Protein AF-A0A923XUA3-F1 (afdb_monomer_lite)

Structure (mmCIF, N/CA/C/O backbone):
data_AF-A0A923XUA3-F1
#
_entry.id   AF-A0A923XUA3-F1
#
loop_
_atom_site.group_PDB
_atom_site.id
_atom_site.type_symbol
_atom_site.label_atom_id
_atom_site.label_alt_id
_atom_site.label_comp_id
_atom_site.label_asym_id
_atom_site.label_entity_id
_atom_site.label_seq_id
_atom_site.pdbx_PDB_ins_code
_atom_site.Cartn_x
_atom_site.Cartn_y
_atom_site.Cartn_z
_atom_site.occupancy
_atom_site.B_iso_or_equiv
_atom_site.auth_seq_id
_atom_site.auth_comp_id
_atom_site.auth_asym_id
_atom_site.auth_atom_id
_atom_site.pdbx_PDB_model_num
ATOM 1 N N . MET A 1 1 ? 41.270 -4.906 -60.502 1.00 44.00 1 MET A N 1
ATOM 2 C CA . MET A 1 1 ? 40.578 -5.374 -59.280 1.00 44.00 1 MET A CA 1
ATOM 3 C C . MET A 1 1 ? 40.731 -4.338 -58.174 1.00 44.00 1 MET A C 1
ATOM 5 O O . MET A 1 1 ? 41.752 -4.320 -57.508 1.00 44.00 1 MET A O 1
ATOM 9 N N . ARG A 1 2 ? 39.761 -3.434 -58.003 1.00 48.47 2 ARG A N 1
ATOM 10 C CA . ARG A 1 2 ? 39.687 -2.532 -56.841 1.00 48.47 2 ARG A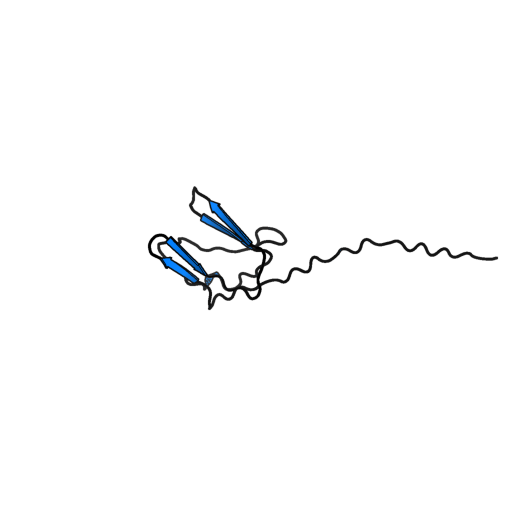 CA 1
ATOM 11 C C . ARG A 1 2 ? 38.343 -2.794 -56.178 1.00 48.47 2 ARG A C 1
ATOM 13 O O . ARG A 1 2 ? 37.319 -2.357 -56.687 1.00 48.47 2 ARG A O 1
ATOM 20 N N . TRP A 1 3 ? 38.353 -3.607 -55.128 1.00 49.06 3 TRP A N 1
ATOM 21 C CA . TRP A 1 3 ? 37.157 -3.943 -54.364 1.00 49.06 3 TRP A CA 1
ATOM 22 C C . TRP A 1 3 ? 36.868 -2.786 -53.406 1.00 49.06 3 TRP A C 1
ATOM 24 O O . TRP A 1 3 ? 37.592 -2.580 -52.436 1.00 49.06 3 TRP A O 1
ATOM 34 N N . LEU A 1 4 ? 35.842 -1.995 -53.718 1.00 53.66 4 LEU A N 1
ATOM 35 C CA . LEU A 1 4 ? 35.232 -1.054 -52.782 1.00 53.66 4 LEU A CA 1
ATOM 36 C C . LEU A 1 4 ? 34.347 -1.863 -51.829 1.00 53.66 4 LEU A C 1
ATOM 38 O O . LEU A 1 4 ? 33.258 -2.291 -52.202 1.00 53.66 4 LEU A O 1
ATOM 42 N N . VAL A 1 5 ? 34.828 -2.099 -50.610 1.00 58.50 5 VAL A N 1
ATOM 43 C CA . VAL A 1 5 ? 34.011 -2.654 -49.526 1.00 58.50 5 VAL A CA 1
ATOM 44 C C . VAL A 1 5 ? 33.255 -1.489 -48.891 1.00 58.50 5 VAL A C 1
ATOM 46 O O . VAL A 1 5 ? 33.815 -0.720 -48.115 1.00 58.50 5 VAL A O 1
ATOM 49 N N . ILE A 1 6 ? 31.985 -1.326 -49.261 1.00 62.94 6 ILE A N 1
ATOM 50 C CA . ILE A 1 6 ? 31.055 -0.431 -48.568 1.00 62.94 6 ILE A CA 1
ATOM 51 C C . ILE A 1 6 ? 30.537 -1.193 -47.347 1.00 62.94 6 ILE A C 1
ATOM 53 O O . ILE A 1 6 ? 29.728 -2.111 -47.474 1.00 62.94 6 ILE A O 1
ATOM 57 N N . VAL A 1 7 ? 31.024 -0.826 -46.162 1.00 63.56 7 VAL A N 1
ATOM 58 C CA . VAL A 1 7 ? 30.461 -1.281 -44.887 1.00 63.56 7 VAL A CA 1
ATOM 59 C C . VAL A 1 7 ? 29.160 -0.515 -44.661 1.00 63.56 7 VAL A C 1
ATOM 61 O O . VAL A 1 7 ? 29.160 0.636 -44.232 1.00 63.56 7 VAL A O 1
ATOM 64 N N . TRP A 1 8 ? 28.038 -1.154 -44.987 1.00 61.59 8 TRP A N 1
ATOM 65 C CA . TRP A 1 8 ? 26.720 -0.718 -44.539 1.00 61.59 8 TRP A CA 1
ATOM 66 C C . TRP A 1 8 ? 26.596 -1.017 -43.042 1.00 61.59 8 TRP A C 1
ATOM 68 O O . TRP A 1 8 ? 26.326 -2.146 -42.636 1.00 61.59 8 TRP A O 1
ATOM 78 N N . LEU A 1 9 ? 26.826 0.003 -42.217 1.00 64.25 9 LEU A N 1
ATOM 79 C CA . LEU A 1 9 ? 26.465 -0.003 -40.802 1.00 64.25 9 LEU A CA 1
ATOM 80 C C . LEU A 1 9 ? 24.935 -0.030 -40.698 1.00 64.25 9 LEU A C 1
ATOM 82 O O . LEU A 1 9 ? 24.272 1.002 -40.776 1.00 64.25 9 LEU A O 1
ATOM 86 N N . PHE A 1 10 ? 24.369 -1.226 -40.548 1.00 65.75 10 PHE A N 1
ATOM 87 C CA . PHE A 1 10 ? 22.985 -1.386 -40.118 1.00 65.75 10 PHE A CA 1
ATOM 88 C C . PHE A 1 10 ? 22.855 -0.799 -38.709 1.00 65.75 10 PHE A C 1
ATOM 90 O O . PHE A 1 10 ? 23.379 -1.356 -37.744 1.00 65.75 10 PHE A O 1
ATOM 97 N N . ALA A 1 11 ? 22.173 0.341 -38.592 1.00 68.06 11 ALA A N 1
ATOM 98 C CA . ALA A 1 11 ? 21.774 0.901 -37.310 1.00 68.06 11 ALA A CA 1
ATOM 99 C C . ALA A 1 11 ? 20.736 -0.038 -36.680 1.00 68.06 11 ALA A C 1
ATOM 101 O O . ALA A 1 11 ? 19.549 0.010 -37.005 1.00 68.06 11 ALA A O 1
ATOM 102 N N . LEU A 1 12 ? 21.195 -0.949 -35.823 1.00 72.00 12 LEU A N 1
ATOM 103 C CA . LEU A 1 12 ? 20.305 -1.774 -35.019 1.00 72.00 12 LEU A CA 1
ATOM 104 C C . LEU A 1 12 ? 19.570 -0.862 -34.026 1.00 72.00 12 LEU A C 1
ATOM 106 O O . LEU A 1 12 ? 20.213 -0.022 -33.391 1.00 72.00 12 LEU A O 1
ATOM 110 N N . PRO A 1 13 ? 18.243 -1.001 -33.863 1.00 68.12 13 PRO A N 1
ATOM 111 C CA . PRO A 1 13 ? 17.537 -0.282 -32.819 1.00 68.12 13 PRO A CA 1
ATOM 112 C C . PRO A 1 13 ? 18.079 -0.751 -31.466 1.00 68.12 13 PRO A C 1
ATOM 114 O O . PRO A 1 13 ? 17.878 -1.897 -31.066 1.00 68.12 13 PRO A O 1
ATOM 117 N N . VAL A 1 14 ? 18.770 0.140 -30.758 1.00 71.94 14 VAL A N 1
ATOM 118 C CA . VAL A 1 14 ? 19.083 -0.054 -29.343 1.00 71.94 14 VAL A CA 1
ATOM 119 C C . VAL A 1 14 ? 17.753 -0.038 -28.599 1.00 71.94 14 VAL A C 1
ATOM 121 O O . VAL A 1 14 ? 17.079 0.988 -28.515 1.00 71.94 14 VAL A O 1
ATOM 124 N N . ARG A 1 15 ? 17.340 -1.200 -28.092 1.00 63.41 15 ARG A N 1
ATOM 125 C CA . ARG A 1 15 ? 16.311 -1.279 -27.057 1.00 63.41 15 ARG A CA 1
ATOM 126 C C . ARG A 1 15 ? 16.950 -0.675 -25.810 1.00 63.41 15 ARG A C 1
ATOM 128 O O . ARG A 1 15 ? 17.856 -1.278 -25.249 1.00 63.41 15 ARG A O 1
ATOM 135 N N . ALA A 1 16 ? 16.540 0.529 -25.423 1.00 60.31 16 ALA A N 1
ATOM 136 C CA . ALA A 1 16 ? 16.834 1.003 -24.081 1.00 60.31 16 ALA A CA 1
ATOM 137 C C . ALA A 1 16 ? 16.121 0.043 -23.125 1.00 60.31 16 ALA A C 1
ATOM 139 O O . ALA A 1 16 ? 14.892 -0.052 -23.162 1.00 60.31 16 ALA A O 1
ATOM 140 N N . GLU A 1 17 ? 16.877 -0.724 -22.343 1.00 60.12 17 GLU A N 1
ATOM 141 C CA . GLU A 1 17 ? 16.290 -1.407 -21.198 1.00 60.12 17 GLU A CA 1
ATOM 142 C C . GLU A 1 17 ? 15.739 -0.317 -20.284 1.00 60.12 17 GLU A C 1
ATOM 144 O O . GLU A 1 17 ? 16.452 0.622 -19.916 1.00 60.12 17 GLU A O 1
ATOM 149 N N . GLU A 1 18 ? 14.442 -0.385 -19.991 1.00 62.78 18 GLU A N 1
ATOM 150 C CA . GLU A 1 18 ? 13.853 0.477 -18.981 1.00 62.78 18 GLU A CA 1
ATOM 151 C C . GLU A 1 18 ? 14.465 0.018 -17.656 1.00 62.78 18 GLU A C 1
ATOM 153 O O . GLU A 1 18 ? 14.040 -0.976 -17.073 1.00 62.78 18 GLU A O 1
ATOM 158 N N . LEU A 1 19 ? 15.546 0.687 -17.241 1.00 57.88 19 LEU A N 1
ATOM 159 C CA . LEU A 1 19 ? 16.121 0.533 -15.914 1.00 57.88 19 LEU A CA 1
ATOM 160 C C . LEU A 1 19 ? 15.023 0.892 -14.930 1.00 57.88 19 LEU A C 1
ATOM 162 O O . LEU A 1 19 ? 14.747 2.066 -14.680 1.00 57.88 19 LEU A O 1
ATOM 166 N N . SER A 1 20 ? 14.373 -0.128 -14.405 1.00 64.19 20 SER A N 1
ATOM 167 C CA . SER A 1 20 ? 13.468 0.044 -13.303 1.00 64.19 20 SER A CA 1
ATOM 168 C C . SER A 1 20 ? 14.179 -0.417 -12.049 1.00 64.19 20 SER A C 1
ATOM 170 O O . SER A 1 20 ? 14.638 -1.553 -11.921 1.00 64.19 20 SER A O 1
ATOM 172 N N . ALA A 1 21 ? 14.373 0.537 -11.151 1.00 73.06 21 ALA A N 1
ATOM 173 C CA . ALA A 1 21 ? 14.969 0.262 -9.869 1.00 73.06 21 ALA A CA 1
ATOM 174 C C . ALA A 1 21 ? 13.861 -0.313 -8.977 1.00 73.06 21 ALA A C 1
ATOM 176 O O . ALA A 1 21 ? 12.990 0.426 -8.520 1.00 73.06 21 ALA A O 1
ATOM 177 N N . LEU A 1 22 ? 13.891 -1.633 -8.789 1.00 91.50 22 LEU A N 1
ATOM 178 C CA . LEU A 1 22 ? 12.979 -2.365 -7.916 1.00 91.50 22 LEU A CA 1
ATOM 179 C C . LEU A 1 22 ? 13.110 -1.840 -6.480 1.00 91.50 22 LEU A C 1
ATOM 181 O O . LEU A 1 22 ? 14.150 -2.005 -5.836 1.00 91.50 22 LEU A O 1
ATOM 185 N N . ALA A 1 23 ? 12.061 -1.193 -5.982 1.00 95.00 23 ALA A N 1
ATOM 186 C CA . ALA A 1 23 ? 11.993 -0.777 -4.587 1.00 95.00 23 ALA A CA 1
ATOM 187 C C . ALA A 1 23 ? 11.567 -1.953 -3.705 1.00 95.00 23 ALA A C 1
ATOM 189 O O . ALA A 1 23 ? 10.824 -2.816 -4.150 1.00 95.00 23 ALA A O 1
ATOM 190 N N . HIS A 1 24 ? 12.000 -1.975 -2.448 1.00 95.94 24 HIS A N 1
ATOM 191 C CA . HIS A 1 24 ? 11.636 -3.029 -1.499 1.00 95.94 24 HIS A CA 1
ATOM 192 C C . HIS A 1 24 ? 10.850 -2.427 -0.337 1.00 95.94 24 HIS A C 1
ATOM 194 O O . HIS A 1 24 ? 11.218 -1.360 0.167 1.00 95.94 24 HIS A O 1
ATOM 200 N N . LEU A 1 25 ? 9.780 -3.105 0.080 1.00 97.00 25 LEU A N 1
ATOM 201 C CA . LEU A 1 25 ? 9.039 -2.770 1.293 1.00 97.00 25 LEU A CA 1
ATOM 202 C C . LEU A 1 25 ? 9.880 -3.078 2.541 1.00 97.00 25 LEU A C 1
ATOM 204 O O . LEU A 1 25 ? 10.370 -4.193 2.709 1.00 97.00 25 LEU A O 1
ATOM 208 N N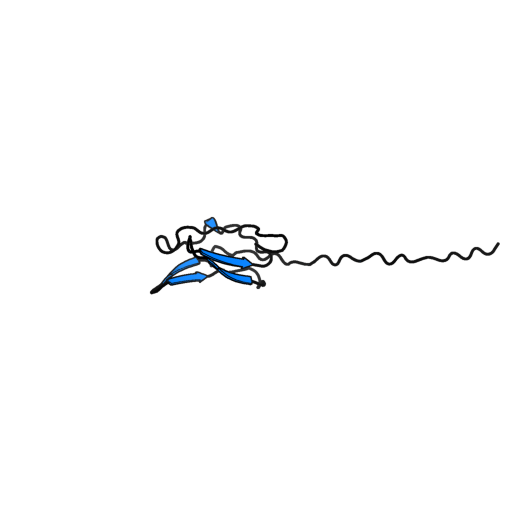 . ASP A 1 26 ? 9.959 -2.127 3.471 1.00 96.62 26 ASP A N 1
ATOM 209 C CA . ASP A 1 26 ? 10.357 -2.398 4.853 1.00 96.62 26 ASP A CA 1
ATOM 210 C C . ASP A 1 26 ? 9.106 -2.601 5.719 1.00 96.62 26 ASP A C 1
ATOM 212 O O . ASP A 1 26 ? 8.497 -1.656 6.231 1.00 96.62 26 ASP A O 1
ATOM 216 N N . ALA A 1 27 ? 8.710 -3.863 5.888 1.00 95.62 27 ALA A N 1
ATOM 217 C CA . ALA A 1 27 ? 7.550 -4.233 6.695 1.00 95.62 27 ALA A CA 1
ATOM 218 C C . ALA A 1 27 ? 7.737 -3.953 8.200 1.00 95.62 27 ALA A C 1
ATOM 220 O O . ALA A 1 27 ? 6.745 -3.849 8.916 1.00 95.62 27 ALA A O 1
ATOM 221 N N . GLY A 1 28 ? 8.977 -3.815 8.688 1.00 95.38 28 GLY A N 1
ATOM 222 C CA . GLY A 1 28 ? 9.264 -3.562 10.103 1.00 95.38 28 GLY A CA 1
ATOM 223 C C . GLY A 1 28 ? 8.929 -2.137 10.543 1.00 95.38 28 GLY A C 1
ATOM 224 O O . GLY A 1 28 ? 8.650 -1.903 11.719 1.00 95.38 28 GLY A O 1
ATOM 225 N N . THR A 1 29 ? 8.929 -1.193 9.601 1.00 96.25 29 THR A N 1
ATOM 226 C CA . THR A 1 29 ? 8.594 0.219 9.844 1.00 96.25 29 THR A CA 1
ATOM 227 C C . THR A 1 29 ? 7.289 0.656 9.175 1.00 96.25 29 THR A C 1
ATOM 229 O O . THR A 1 29 ? 6.821 1.769 9.411 1.00 96.25 29 THR A O 1
ATOM 232 N N . SER A 1 30 ? 6.664 -0.224 8.392 1.00 97.00 30 SER A N 1
ATOM 233 C CA . SER A 1 30 ? 5.357 -0.002 7.768 1.00 97.00 30 SER A CA 1
ATOM 234 C C . SER A 1 30 ? 4.217 -0.473 8.676 1.00 97.00 30 SER A C 1
ATOM 236 O O . SER A 1 30 ? 4.380 -1.405 9.463 1.00 97.00 30 SER A O 1
ATOM 238 N N . HIS A 1 31 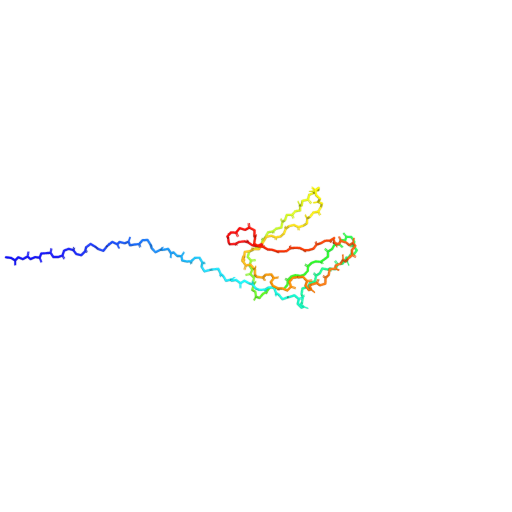? 3.047 0.159 8.586 1.00 95.25 31 HIS A N 1
ATOM 239 C CA . HIS A 1 31 ? 1.882 -0.235 9.382 1.00 95.25 31 HIS A CA 1
ATOM 240 C C . HIS A 1 31 ? 0.561 0.296 8.820 1.00 95.25 31 HIS A C 1
ATOM 242 O O . HIS A 1 31 ? 0.515 1.283 8.088 1.00 95.25 31 HIS A O 1
ATOM 248 N N . VAL A 1 32 ? -0.533 -0.344 9.236 1.00 95.69 32 VAL A N 1
ATOM 249 C CA . VAL A 1 32 ? -1.900 0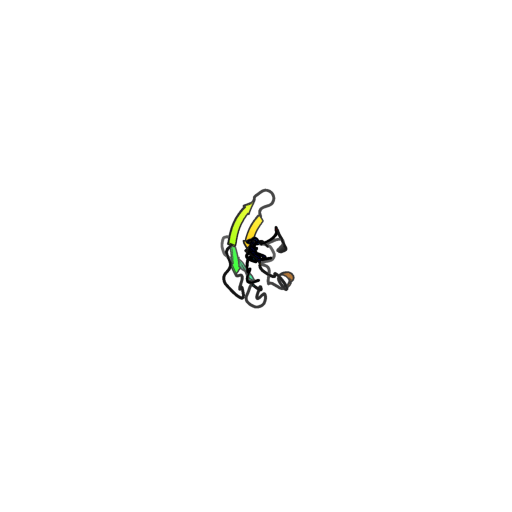.166 9.101 1.00 95.69 32 VAL A CA 1
ATOM 250 C C . VAL A 1 32 ? -2.502 0.305 10.491 1.00 95.69 32 VAL A C 1
ATOM 252 O O . VAL A 1 32 ? -2.648 -0.688 11.206 1.00 95.69 32 VAL A O 1
ATOM 255 N N . GLN A 1 33 ? -2.908 1.517 10.857 1.00 94.62 33 GLN A N 1
ATOM 256 C CA . GLN A 1 33 ? -3.504 1.818 12.157 1.00 94.62 33 GLN A CA 1
ATOM 257 C C . GLN A 1 33 ? -4.883 2.468 12.016 1.00 94.62 33 GLN A C 1
ATOM 259 O O . GLN A 1 33 ? -5.149 3.228 11.087 1.00 94.62 33 GLN A O 1
ATOM 264 N N . ALA A 1 34 ? -5.788 2.150 12.941 1.00 94.00 34 ALA A N 1
ATOM 265 C CA . ALA A 1 34 ? -7.072 2.831 13.032 1.00 94.00 34 ALA A CA 1
ATOM 266 C C . ALA A 1 34 ? -6.870 4.182 13.721 1.00 94.00 34 ALA A C 1
ATOM 268 O O . ALA A 1 34 ? -6.218 4.261 14.762 1.00 94.00 34 ALA A O 1
ATOM 269 N N . VAL A 1 35 ? -7.468 5.227 13.163 1.00 93.56 35 VAL A N 1
ATOM 270 C CA . VAL A 1 35 ? -7.458 6.576 13.735 1.00 93.56 35 VAL A CA 1
ATOM 271 C C . VAL A 1 35 ? -8.888 7.087 13.867 1.00 93.56 35 VAL A C 1
ATOM 273 O O . VAL A 1 35 ? -9.826 6.526 13.294 1.00 93.56 35 VAL A O 1
ATOM 276 N N . SER A 1 36 ? -9.081 8.161 14.633 1.00 92.25 36 SER A N 1
ATOM 277 C CA . SER A 1 36 ? -10.397 8.794 14.727 1.00 92.25 36 SER A CA 1
ATOM 278 C C . SER A 1 36 ? -10.851 9.250 13.337 1.00 92.25 36 SER A C 1
ATOM 280 O O . SER A 1 36 ? -10.210 10.098 12.720 1.00 92.25 36 SER A O 1
ATOM 282 N N . GLY A 1 37 ? -11.936 8.661 12.834 1.00 88.12 37 GLY A N 1
ATOM 283 C CA . GLY A 1 37 ? -12.496 8.990 11.524 1.00 88.12 37 GLY A CA 1
ATOM 284 C C . GLY A 1 37 ? -11.835 8.304 10.324 1.00 88.12 37 GLY A C 1
ATOM 285 O O . GLY A 1 37 ? -12.175 8.657 9.197 1.00 88.12 37 GLY A O 1
ATOM 286 N N . GLY A 1 38 ? -10.938 7.326 10.512 1.00 90.19 38 GLY A N 1
ATOM 287 C CA . GLY A 1 38 ? -10.358 6.628 9.365 1.00 90.19 38 GLY A CA 1
ATOM 288 C C . GLY A 1 38 ? -9.259 5.617 9.672 1.00 90.19 38 GLY A C 1
ATOM 289 O O . GLY A 1 38 ? -9.194 5.011 10.742 1.00 90.19 38 GLY A O 1
ATOM 290 N N . VAL A 1 39 ? -8.399 5.431 8.676 1.00 93.12 39 VAL A N 1
ATOM 291 C CA . VAL A 1 39 ? -7.249 4.529 8.701 1.00 93.12 39 VAL A CA 1
ATOM 292 C C . VAL A 1 39 ? -6.027 5.323 8.266 1.00 93.12 39 VAL A C 1
ATOM 294 O O . VAL A 1 39 ? -6.092 6.057 7.282 1.00 93.12 39 VAL A O 1
ATOM 297 N N . ASP A 1 40 ? -4.933 5.157 8.994 1.00 94.12 40 ASP A N 1
ATOM 298 C CA . ASP A 1 40 ? -3.620 5.669 8.627 1.00 94.12 40 ASP A CA 1
ATOM 299 C C . ASP A 1 40 ? -2.747 4.508 8.127 1.00 94.12 40 ASP A C 1
ATOM 301 O O . ASP A 1 40 ? -2.736 3.422 8.715 1.00 94.12 40 ASP A O 1
ATOM 305 N N . LEU A 1 41 ? -2.083 4.725 6.992 1.00 95.00 41 LEU A N 1
ATOM 306 C CA . LEU A 1 41 ? -1.275 3.741 6.276 1.00 95.00 41 LEU A CA 1
ATOM 307 C C . LEU A 1 41 ? 0.106 4.343 6.030 1.00 95.00 41 LEU A C 1
ATOM 309 O O . LEU A 1 41 ? 0.250 5.278 5.241 1.00 95.00 41 LEU A O 1
ATOM 313 N N . LEU A 1 42 ? 1.117 3.743 6.648 1.00 96.12 42 LEU A N 1
ATOM 314 C CA . LEU A 1 42 ? 2.517 4.067 6.424 1.00 96.12 42 LEU A CA 1
ATOM 315 C C . LEU A 1 42 ? 3.189 2.917 5.674 1.00 96.12 42 LEU A C 1
ATOM 317 O O . LEU A 1 42 ? 3.185 1.781 6.148 1.00 96.12 42 LEU A O 1
ATOM 321 N N . LEU A 1 43 ? 3.793 3.228 4.527 1.00 96.69 43 LEU A N 1
ATOM 322 C CA . LEU A 1 43 ? 4.609 2.304 3.742 1.00 96.69 43 LEU A CA 1
ATOM 323 C C . LEU A 1 43 ? 6.017 2.879 3.594 1.00 96.69 43 LEU A C 1
ATOM 325 O O . LEU A 1 43 ? 6.204 3.916 2.954 1.00 96.69 43 LEU A O 1
ATOM 329 N N . THR A 1 44 ? 7.001 2.195 4.166 1.00 97.38 44 THR A N 1
ATOM 330 C CA . THR A 1 44 ? 8.417 2.534 4.023 1.00 97.38 44 THR A CA 1
ATOM 331 C C . THR A 1 44 ? 9.003 1.746 2.861 1.00 97.38 44 THR A C 1
ATOM 333 O O . THR A 1 44 ? 8.986 0.516 2.866 1.00 97.38 44 THR A O 1
ATOM 336 N N . LEU A 1 45 ? 9.537 2.454 1.867 1.00 97.06 45 LEU A N 1
ATOM 337 C CA . LEU A 1 45 ? 10.169 1.861 0.690 1.00 97.06 45 LEU A CA 1
ATOM 338 C C . LEU A 1 45 ? 11.658 2.215 0.655 1.00 97.06 45 LEU A C 1
ATOM 340 O O . LEU A 1 45 ? 12.044 3.319 1.042 1.00 97.06 45 LEU A O 1
ATOM 344 N N . SER A 1 46 ? 12.487 1.311 0.128 1.00 96.69 46 SER A N 1
ATOM 345 C CA . SER A 1 46 ? 13.941 1.512 -0.002 1.00 96.69 46 SER A CA 1
ATOM 346 C C . SER A 1 46 ? 14.330 2.724 -0.861 1.00 96.69 46 SER A C 1
ATOM 348 O O . SER A 1 46 ? 15.450 3.223 -0.769 1.00 96.69 46 SER A O 1
ATOM 350 N N . GLN A 1 47 ? 13.418 3.182 -1.717 1.00 95.06 47 GLN A N 1
ATOM 351 C CA . GLN A 1 47 ? 13.586 4.323 -2.608 1.00 95.06 47 GLN A CA 1
ATOM 352 C C . GLN A 1 47 ? 12.214 4.871 -3.032 1.00 95.06 47 GLN A C 1
ATOM 354 O O . GLN A 1 47 ? 11.233 4.121 -3.056 1.00 95.06 47 GLN A O 1
ATOM 359 N N . PRO A 1 48 ? 12.120 6.160 -3.400 1.00 93.69 48 PRO A N 1
ATOM 360 C CA . PRO A 1 48 ? 10.886 6.715 -3.935 1.00 93.69 48 PRO A CA 1
ATOM 361 C C . PRO A 1 48 ? 10.562 6.106 -5.304 1.00 93.69 48 PRO A C 1
ATOM 363 O O . PRO A 1 48 ? 11.429 5.992 -6.170 1.00 93.69 48 PRO A O 1
ATOM 366 N N . VAL A 1 49 ? 9.288 5.781 -5.518 1.00 93.56 49 VAL A N 1
ATOM 367 C CA . VAL A 1 49 ? 8.761 5.307 -6.804 1.00 93.56 49 VAL A CA 1
ATOM 368 C C . VAL A 1 49 ? 7.484 6.064 -7.163 1.00 93.56 49 VAL A C 1
ATOM 370 O O . VAL A 1 49 ? 6.753 6.490 -6.266 1.00 93.56 49 VAL A O 1
ATOM 373 N N . PRO A 1 50 ? 7.169 6.246 -8.456 1.00 94.44 50 PRO A N 1
ATOM 374 C CA . PRO A 1 50 ? 5.855 6.721 -8.868 1.00 94.44 50 PRO A CA 1
ATOM 375 C C . PRO A 1 50 ? 4.739 5.821 -8.332 1.00 94.44 50 PRO A C 1
ATOM 377 O O . PRO A 1 50 ? 4.830 4.595 -8.406 1.00 94.44 50 PRO A O 1
ATOM 380 N N . TRP A 1 51 ? 3.662 6.429 -7.845 1.00 95.19 51 TRP A N 1
ATOM 381 C CA . TRP A 1 51 ? 2.500 5.712 -7.332 1.00 95.19 51 TRP A CA 1
ATOM 382 C C . TRP A 1 51 ? 1.210 6.462 -7.652 1.00 95.19 51 TRP A C 1
ATOM 384 O O . TRP A 1 51 ? 1.218 7.642 -8.012 1.00 95.19 51 TRP A O 1
ATOM 394 N N . ARG A 1 52 ? 0.083 5.762 -7.546 1.00 95.69 52 ARG A N 1
ATOM 395 C CA . ARG A 1 52 ? -1.255 6.347 -7.676 1.00 95.69 52 ARG A CA 1
ATOM 396 C C . ARG A 1 52 ? -2.240 5.637 -6.766 1.00 95.69 52 ARG A C 1
ATOM 398 O O . ARG A 1 52 ? -2.062 4.466 -6.449 1.00 95.69 52 ARG A O 1
ATOM 405 N N . VAL A 1 53 ? -3.308 6.338 -6.406 1.00 96.62 53 VAL A N 1
ATOM 406 C CA . VAL A 1 53 ? -4.336 5.842 -5.490 1.00 96.62 53 VAL A CA 1
ATOM 407 C C . VAL A 1 53 ? -5.722 5.948 -6.106 1.00 96.62 53 VAL A C 1
ATOM 409 O O . VAL A 1 53 ? -6.030 6.899 -6.827 1.00 96.62 53 VAL A O 1
ATOM 412 N N . ARG A 1 54 ? -6.557 4.945 -5.840 1.00 95.69 54 ARG A N 1
ATOM 413 C CA . ARG A 1 54 ? -7.961 4.887 -6.245 1.00 95.69 54 ARG A CA 1
ATOM 414 C C . ARG A 1 54 ? -8.792 4.318 -5.106 1.00 95.69 54 ARG A C 1
ATOM 416 O O . ARG A 1 54 ? -8.363 3.395 -4.418 1.00 95.69 54 ARG A O 1
ATOM 423 N N . VAL A 1 55 ? -9.997 4.847 -4.948 1.00 95.94 55 VAL A N 1
ATOM 424 C CA . VAL A 1 55 ? -10.996 4.301 -4.032 1.00 95.94 55 VAL A CA 1
ATOM 425 C C . VAL A 1 55 ? -12.079 3.650 -4.872 1.00 95.94 55 VAL A C 1
ATOM 427 O O . VAL A 1 55 ? -12.570 4.251 -5.827 1.00 95.94 55 VAL A O 1
ATOM 430 N N . LEU A 1 56 ? -12.405 2.410 -4.537 1.00 96.19 56 LEU A N 1
ATOM 431 C CA . LEU A 1 56 ? -13.501 1.666 -5.137 1.00 96.19 56 LEU A CA 1
ATOM 432 C C . LEU A 1 56 ? -14.590 1.474 -4.096 1.00 96.19 56 LEU A C 1
ATOM 434 O O . LEU A 1 56 ? -14.305 1.305 -2.911 1.00 96.19 56 LEU A O 1
ATOM 438 N N . ASP A 1 57 ? -15.825 1.445 -4.558 1.00 95.44 57 ASP A N 1
ATOM 439 C CA . ASP A 1 57 ? -16.982 0.993 -3.814 1.00 95.44 57 ASP A CA 1
ATOM 440 C C . ASP A 1 57 ? -17.334 -0.460 -4.198 1.00 95.44 57 ASP A C 1
ATOM 442 O O . ASP A 1 57 ? -16.751 -1.053 -5.110 1.00 95.44 57 ASP A O 1
ATOM 446 N N . HIS A 1 58 ? -18.244 -1.072 -3.434 1.00 92.88 58 HIS A N 1
ATOM 447 C CA . HIS A 1 58 ? -18.863 -2.370 -3.744 1.00 92.88 58 HIS A CA 1
ATOM 448 C C . HIS A 1 58 ? -17.902 -3.512 -4.198 1.00 92.88 58 HIS A C 1
ATOM 450 O O . HIS A 1 58 ? -18.008 -3.999 -5.325 1.00 92.88 58 HIS A O 1
ATOM 456 N N . PRO A 1 59 ? -16.994 -4.026 -3.336 1.00 92.50 59 PRO A N 1
ATOM 457 C CA . PRO A 1 59 ? -16.766 -3.633 -1.946 1.00 92.50 59 PRO A CA 1
ATOM 458 C C . PRO A 1 59 ? -15.796 -2.450 -1.813 1.00 92.50 59 PRO A C 1
ATOM 460 O O . PRO A 1 59 ? -14.915 -2.262 -2.659 1.00 92.50 59 PRO A O 1
ATOM 463 N N . ALA A 1 60 ? -15.939 -1.706 -0.708 1.00 93.25 60 ALA A N 1
ATOM 464 C CA . ALA A 1 60 ? -15.083 -0.576 -0.352 1.00 93.25 60 ALA A CA 1
ATOM 465 C C . ALA A 1 60 ? -13.608 -1.001 -0.274 1.00 93.25 60 ALA A C 1
ATOM 467 O O . ALA A 1 60 ? -13.250 -1.859 0.536 1.00 93.25 60 ALA A O 1
ATOM 468 N N . ARG A 1 61 ? -12.762 -0.433 -1.140 1.00 95.00 61 ARG A N 1
ATOM 469 C CA . ARG A 1 61 ? -11.336 -0.776 -1.253 1.00 95.00 61 ARG A CA 1
ATOM 470 C C . ARG A 1 61 ? -10.500 0.463 -1.545 1.00 95.00 61 ARG A C 1
ATOM 472 O O . ARG A 1 61 ? -10.850 1.254 -2.418 1.00 95.00 61 ARG A O 1
ATOM 479 N N . LEU A 1 62 ? -9.359 0.569 -0.872 1.00 94.88 62 LEU A N 1
ATOM 480 C CA . LEU A 1 62 ? -8.261 1.442 -1.269 1.00 94.88 62 LEU A CA 1
ATOM 481 C C . LEU A 1 62 ? -7.312 0.629 -2.155 1.00 94.88 62 LEU A C 1
ATOM 483 O O . LEU A 1 62 ? -6.804 -0.402 -1.723 1.00 94.88 62 LEU A O 1
ATOM 487 N N . VAL A 1 63 ? -7.101 1.069 -3.392 1.00 95.75 63 VAL A N 1
ATOM 488 C CA . VAL A 1 63 ? -6.163 0.446 -4.332 1.00 95.75 63 VAL A CA 1
ATOM 489 C C . VAL A 1 63 ? -5.029 1.425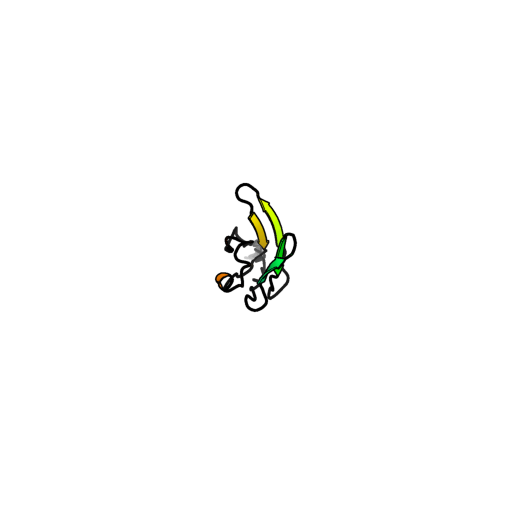 -4.584 1.00 95.75 63 VAL A C 1
ATOM 491 O O . VAL A 1 63 ? -5.266 2.555 -5.018 1.00 95.75 63 VAL A O 1
ATOM 494 N N . MET A 1 64 ? -3.805 0.990 -4.311 1.00 96.31 64 MET A N 1
ATOM 495 C CA . MET A 1 64 ? -2.591 1.764 -4.536 1.00 96.31 64 MET A CA 1
ATOM 496 C C . MET A 1 64 ? -1.717 0.995 -5.515 1.00 96.31 64 MET A C 1
ATOM 498 O O . MET A 1 64 ? -1.361 -0.142 -5.230 1.00 96.31 64 MET A O 1
ATOM 502 N N . ASP A 1 65 ? -1.394 1.612 -6.649 1.00 95.81 65 ASP A N 1
ATOM 503 C CA . ASP A 1 65 ? -0.485 1.013 -7.625 1.00 95.81 65 ASP A CA 1
ATOM 504 C C . ASP A 1 65 ? 0.867 1.721 -7.517 1.00 95.81 65 ASP A C 1
ATOM 506 O O . ASP A 1 65 ? 0.919 2.957 -7.569 1.00 95.81 65 ASP A O 1
ATOM 510 N N . PHE A 1 66 ? 1.946 0.951 -7.443 1.00 95.38 66 PHE A N 1
ATOM 511 C CA . PHE A 1 66 ? 3.317 1.444 -7.366 1.00 95.38 66 PHE A CA 1
ATOM 512 C C . PHE A 1 66 ? 4.129 0.963 -8.562 1.00 95.38 66 PHE A C 1
ATOM 514 O O . PHE A 1 66 ? 3.903 -0.124 -9.099 1.00 95.38 66 PHE A O 1
ATOM 521 N N . ARG A 1 67 ? 5.089 1.776 -8.998 1.00 92.94 67 ARG A N 1
ATOM 522 C CA . ARG A 1 67 ? 6.024 1.380 -10.047 1.00 92.94 67 ARG A CA 1
ATOM 523 C C . ARG A 1 67 ? 7.106 0.481 -9.452 1.00 92.94 67 ARG A C 1
ATOM 525 O O . ARG A 1 67 ? 7.972 0.971 -8.742 1.00 92.94 67 ARG A O 1
ATOM 532 N N . GLU A 1 68 ? 7.005 -0.808 -9.766 1.00 90.69 68 GLU A N 1
ATOM 533 C CA . GLU A 1 68 ? 7.952 -1.877 -9.417 1.00 90.69 68 GLU A CA 1
ATOM 534 C C . GLU A 1 68 ? 8.430 -1.884 -7.957 1.00 90.69 68 GLU A C 1
ATOM 536 O O . GLU A 1 68 ? 9.563 -1.517 -7.640 1.00 90.69 68 GLU A O 1
ATOM 541 N N . VAL A 1 69 ? 7.553 -2.358 -7.070 1.00 95.44 69 VAL A N 1
ATOM 542 C CA . VAL A 1 69 ? 7.879 -2.638 -5.669 1.00 95.44 69 VAL A CA 1
ATOM 543 C C . VAL A 1 69 ? 7.848 -4.147 -5.431 1.00 95.44 69 VAL A C 1
ATOM 545 O O . VAL A 1 69 ? 6.906 -4.831 -5.837 1.00 95.44 69 VAL A O 1
ATOM 548 N N . ASP A 1 70 ? 8.866 -4.663 -4.751 1.00 94.62 70 ASP A N 1
ATOM 549 C CA . ASP A 1 70 ? 8.842 -5.970 -4.112 1.00 94.62 70 ASP A CA 1
ATOM 550 C C . ASP A 1 70 ? 8.137 -5.868 -2.752 1.00 94.62 70 ASP A C 1
ATOM 552 O O . ASP A 1 70 ? 8.548 -5.124 -1.856 1.00 94.62 70 ASP A O 1
ATOM 556 N N . TRP A 1 71 ? 7.054 -6.630 -2.616 1.00 95.75 71 TRP A N 1
ATOM 557 C CA . TRP A 1 71 ? 6.171 -6.650 -1.449 1.00 95.75 71 TRP A CA 1
ATOM 558 C C . TRP A 1 71 ? 6.483 -7.791 -0.480 1.00 95.75 71 TRP A C 1
ATOM 560 O O . TRP A 1 71 ? 5.638 -8.146 0.348 1.00 95.75 71 TRP A O 1
ATOM 570 N N . GLN A 1 72 ? 7.666 -8.402 -0.580 1.00 95.19 72 GLN A N 1
ATOM 571 C CA . GLN A 1 72 ? 8.088 -9.432 0.360 1.00 95.19 72 GLN A CA 1
ATOM 572 C C . GLN A 1 72 ? 7.908 -8.958 1.814 1.00 95.19 72 GLN A C 1
ATOM 574 O O . GLN A 1 72 ? 8.350 -7.884 2.209 1.00 95.19 72 GLN A O 1
ATOM 579 N N . GLY A 1 73 ? 7.231 -9.775 2.626 1.00 93.81 73 GLY A N 1
ATOM 580 C CA . GLY A 1 73 ? 6.980 -9.473 4.037 1.00 93.81 73 GLY A CA 1
ATOM 581 C C . GLY A 1 73 ? 5.726 -8.641 4.324 1.00 93.81 73 GLY A C 1
ATOM 582 O O . GLY A 1 73 ? 5.430 -8.423 5.496 1.00 93.81 73 GLY A O 1
ATOM 583 N N . ILE A 1 74 ? 4.944 -8.237 3.313 1.00 95.12 74 ILE A N 1
ATOM 584 C CA . ILE A 1 74 ? 3.709 -7.459 3.528 1.00 95.12 74 ILE A CA 1
ATOM 585 C C . ILE A 1 74 ? 2.703 -8.153 4.464 1.00 95.12 74 ILE A C 1
ATOM 587 O O . ILE A 1 74 ? 2.032 -7.487 5.250 1.00 95.12 74 ILE A O 1
ATOM 591 N N . ASP A 1 75 ? 2.642 -9.486 4.446 1.00 92.50 75 ASP A N 1
ATOM 592 C CA . ASP A 1 75 ? 1.748 -10.272 5.309 1.00 92.50 75 ASP A CA 1
ATOM 593 C C . ASP A 1 75 ? 2.098 -10.164 6.804 1.00 92.50 75 ASP A C 1
ATOM 595 O O . ASP A 1 75 ? 1.257 -10.440 7.661 1.00 92.50 75 ASP A O 1
ATOM 599 N N . ALA A 1 76 ? 3.331 -9.764 7.133 1.00 91.56 76 ALA A N 1
ATOM 600 C CA . ALA A 1 76 ? 3.778 -9.550 8.507 1.00 91.56 76 ALA A CA 1
ATOM 601 C C . ALA A 1 76 ? 3.453 -8.139 9.030 1.00 91.56 76 ALA A C 1
ATOM 603 O O . ALA A 1 76 ? 3.644 -7.869 10.218 1.00 91.56 76 ALA A O 1
ATOM 604 N N . MET A 1 77 ? 2.973 -7.238 8.167 1.00 93.44 77 MET A N 1
ATOM 605 C CA . MET A 1 77 ? 2.709 -5.854 8.538 1.00 93.44 77 MET A CA 1
ATOM 606 C C . MET A 1 77 ? 1.520 -5.763 9.515 1.00 93.44 77 MET A C 1
ATOM 608 O O . MET A 1 77 ? 0.478 -6.390 9.284 1.00 93.44 77 MET A O 1
ATOM 612 N N . PRO A 1 78 ? 1.617 -4.967 10.597 1.00 91.62 78 PRO A N 1
ATOM 613 C CA . PRO A 1 78 ? 0.503 -4.764 11.515 1.00 91.62 78 PRO A CA 1
ATOM 614 C C . PRO A 1 78 ? -0.726 -4.204 10.793 1.00 91.62 78 PRO A C 1
ATOM 616 O O . PRO A 1 78 ? -0.652 -3.171 10.125 1.00 91.62 78 PRO A O 1
ATOM 619 N N . LEU A 1 79 ? -1.865 -4.883 10.955 1.00 91.31 79 LEU A N 1
ATOM 620 C CA . LEU A 1 79 ? -3.143 -4.481 10.373 1.00 91.31 79 LEU A CA 1
ATOM 621 C 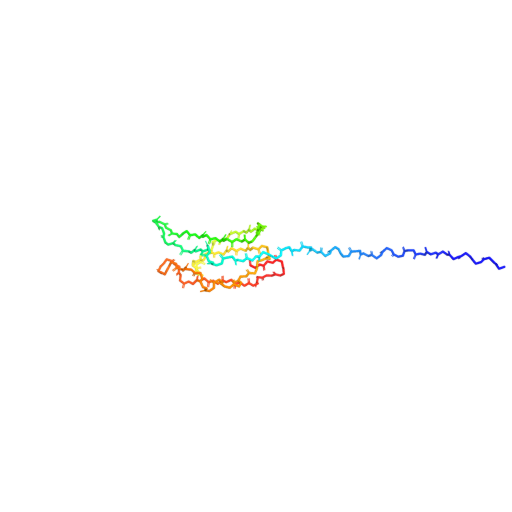C . LEU A 1 79 ? -4.114 -4.025 11.462 1.00 91.31 79 LEU A C 1
ATOM 623 O O . LEU A 1 79 ? -4.341 -4.744 12.441 1.00 91.31 79 LEU A O 1
ATOM 627 N N . ALA A 1 80 ? -4.761 -2.881 11.246 1.00 88.56 80 ALA A N 1
ATOM 628 C CA . ALA A 1 80 ? -5.865 -2.391 12.065 1.00 88.56 80 ALA A CA 1
ATOM 629 C C . ALA A 1 80 ? -7.115 -3.278 11.921 1.00 88.56 80 ALA A C 1
ATOM 631 O O . ALA A 1 80 ? -8.056 -2.964 11.182 1.00 88.56 80 ALA A O 1
ATOM 632 N N . LYS A 1 81 ? -7.121 -4.413 12.627 1.00 79.94 81 LYS A N 1
ATOM 633 C CA . LYS A 1 81 ? -8.230 -5.374 12.618 1.00 79.94 81 LYS A CA 1
ATOM 634 C C . LYS A 1 81 ? -9.527 -4.681 13.046 1.00 79.94 81 LYS A C 1
ATOM 636 O O . LYS A 1 81 ? -9.584 -4.056 14.099 1.00 79.94 81 LYS A O 1
ATOM 641 N N . GLY A 1 82 ? -10.560 -4.799 12.215 1.00 83.62 82 GLY A N 1
ATOM 642 C CA . GLY A 1 82 ? -11.869 -4.165 12.417 1.00 83.62 82 GLY A CA 1
ATOM 643 C C . GLY A 1 82 ? -12.090 -2.909 11.570 1.00 83.62 82 GLY A C 1
ATOM 644 O O . GLY A 1 82 ? -13.219 -2.671 11.156 1.00 83.62 82 GLY A O 1
ATOM 645 N N . ALA A 1 83 ? -11.028 -2.166 11.238 1.00 87.38 83 ALA A N 1
ATOM 646 C CA . ALA A 1 83 ? -11.092 -1.050 10.288 1.00 87.38 83 ALA A CA 1
ATOM 647 C C . ALA A 1 83 ? -10.701 -1.485 8.865 1.00 87.38 83 ALA A C 1
ATOM 649 O O . ALA A 1 83 ? -11.288 -1.028 7.887 1.00 87.38 83 ALA A O 1
ATOM 650 N N . VAL A 1 84 ? -9.746 -2.415 8.750 1.00 90.56 84 VAL A N 1
ATOM 651 C CA . VAL A 1 84 ? -9.340 -3.036 7.484 1.00 90.56 84 VAL A CA 1
ATOM 652 C C . VAL A 1 84 ? -9.547 -4.543 7.570 1.00 90.56 84 VAL A C 1
ATOM 654 O O . VAL A 1 84 ? -9.109 -5.197 8.517 1.00 90.56 84 VAL A O 1
ATOM 657 N N . THR A 1 85 ? -10.253 -5.100 6.586 1.00 90.69 85 THR A N 1
ATOM 658 C CA . THR A 1 85 ? -10.635 -6.521 6.562 1.00 90.69 85 THR A CA 1
ATOM 659 C C . THR A 1 85 ? -9.550 -7.416 5.978 1.00 90.69 85 THR A C 1
ATOM 661 O O . THR A 1 85 ? -9.416 -8.564 6.392 1.00 90.69 85 THR A O 1
ATOM 664 N N . ALA A 1 86 ? -8.780 -6.906 5.018 1.00 90.75 86 ALA A N 1
ATOM 665 C CA . ALA A 1 86 ? -7.677 -7.614 4.390 1.00 90.75 86 ALA A CA 1
ATOM 666 C C . ALA A 1 86 ? -6.689 -6.625 3.765 1.00 90.75 86 ALA A C 1
ATOM 668 O O . ALA A 1 86 ? -7.085 -5.558 3.296 1.00 90.75 86 ALA A O 1
ATOM 669 N N . LEU A 1 87 ? -5.425 -7.034 3.695 1.00 92.88 87 LEU A N 1
ATOM 670 C CA . LEU A 1 87 ? -4.374 -6.386 2.921 1.00 92.88 87 LEU A CA 1
ATOM 671 C C . LEU A 1 87 ? -3.825 -7.402 1.921 1.00 92.88 87 LEU A C 1
ATOM 673 O O . LEU A 1 87 ? -3.684 -8.577 2.252 1.00 92.88 87 LEU A O 1
ATOM 677 N N . ARG A 1 88 ? -3.586 -6.967 0.684 1.00 92.25 88 ARG A N 1
ATOM 678 C CA . ARG A 1 88 ? -3.035 -7.799 -0.389 1.00 92.25 88 ARG A CA 1
ATOM 679 C C . ARG A 1 88 ? -2.146 -6.931 -1.267 1.00 92.25 88 ARG A C 1
ATOM 681 O O . ARG A 1 88 ? -2.536 -5.808 -1.574 1.00 92.25 88 ARG A O 1
ATOM 688 N N . ALA A 1 89 ? -1.025 -7.480 -1.712 1.00 94.31 89 ALA A N 1
ATOM 689 C CA . ALA A 1 89 ? -0.193 -6.889 -2.750 1.00 94.31 89 ALA A CA 1
ATOM 690 C C . ALA A 1 89 ? 0.324 -7.976 -3.692 1.00 94.31 89 ALA A C 1
ATOM 692 O O . ALA A 1 89 ? 0.349 -9.160 -3.350 1.00 94.31 89 ALA A O 1
ATOM 693 N N . GLY A 1 90 ? 0.692 -7.571 -4.899 1.00 89.75 90 GLY A N 1
ATOM 694 C CA . GLY A 1 90 ? 1.191 -8.461 -5.935 1.00 89.75 90 GLY A CA 1
ATOM 695 C C . GLY A 1 90 ? 1.361 -7.710 -7.246 1.00 89.75 90 GLY A C 1
ATOM 696 O O . GLY A 1 90 ? 1.084 -6.522 -7.327 1.00 89.75 90 GLY A O 1
ATOM 697 N N . VAL A 1 91 ? 1.816 -8.399 -8.286 1.00 87.62 91 VAL A N 1
ATOM 698 C CA . VAL A 1 91 ? 2.007 -7.778 -9.602 1.00 87.62 91 VAL A CA 1
ATOM 699 C C . VAL A 1 91 ? 0.650 -7.471 -10.240 1.00 87.62 91 VAL A C 1
ATOM 701 O O . VAL A 1 91 ? -0.177 -8.369 -10.405 1.00 87.62 91 VAL A O 1
ATOM 704 N N . PHE A 1 92 ? 0.439 -6.219 -10.654 1.00 84.12 92 PHE A N 1
ATOM 705 C CA . PHE A 1 92 ? -0.759 -5.801 -11.383 1.00 84.12 92 PHE A CA 1
ATOM 706 C C . PHE A 1 92 ? -0.566 -5.897 -12.905 1.00 84.12 92 PHE A C 1
ATOM 708 O O . PHE A 1 92 ? -1.420 -6.425 -13.617 1.00 84.12 92 PHE A O 1
ATOM 715 N N . ARG A 1 93 ? 0.561 -5.385 -13.418 1.00 84.00 93 ARG A N 1
ATOM 716 C CA . ARG A 1 93 ? 0.969 -5.421 -14.838 1.00 84.00 93 ARG A CA 1
ATOM 717 C C . ARG A 1 93 ? 2.487 -5.210 -14.945 1.00 84.00 93 ARG A C 1
ATOM 719 O O . ARG A 1 93 ? 3.066 -4.690 -14.001 1.00 84.00 93 ARG A O 1
ATOM 726 N N . PRO A 1 94 ? 3.153 -5.526 -16.070 1.00 83.25 94 PRO A N 1
ATOM 727 C CA . PRO A 1 94 ? 4.574 -5.209 -16.227 1.00 83.25 94 PRO A CA 1
ATOM 728 C C . PRO A 1 94 ? 4.868 -3.737 -15.884 1.00 83.25 94 PRO A C 1
ATOM 730 O O . PRO A 1 94 ? 4.157 -2.836 -16.343 1.00 83.25 94 PRO A O 1
ATOM 733 N N . GLY A 1 95 ? 5.856 -3.507 -15.018 1.00 84.50 95 GLY A N 1
ATOM 734 C CA . GLY A 1 95 ? 6.197 -2.180 -14.501 1.00 84.50 95 GLY A CA 1
ATOM 735 C C . GLY A 1 95 ? 5.341 -1.666 -13.338 1.00 84.50 95 GLY A C 1
ATOM 736 O O . GLY A 1 95 ? 5.581 -0.555 -12.874 1.00 84.50 95 GLY A O 1
ATOM 737 N N . TRP A 1 96 ? 4.327 -2.409 -12.878 1.00 89.62 96 TRP A N 1
ATOM 738 C CA . TRP A 1 96 ? 3.442 -1.992 -11.786 1.00 89.62 96 TRP A CA 1
ATOM 739 C C . TRP A 1 96 ? 3.016 -3.153 -10.887 1.00 89.62 96 TRP A C 1
ATOM 741 O O . TRP A 1 96 ? 2.569 -4.208 -11.344 1.00 89.62 96 TRP A O 1
ATOM 751 N N . SER A 1 97 ? 3.055 -2.893 -9.592 1.00 87.94 97 SER A N 1
ATOM 752 C CA . SER A 1 97 ? 2.548 -3.763 -8.535 1.00 87.94 97 SER A CA 1
ATOM 753 C C . SER A 1 97 ? 1.457 -3.046 -7.759 1.00 87.94 97 SER A C 1
ATOM 755 O O . SER A 1 97 ? 1.714 -1.868 -7.411 1.00 87.94 97 SER A O 1
#

Foldseek 3Di:
DDDDDDPPPDPDPPPDDPPQDAKEWDLVPWAWADDVPAIDTDTDIPDDWDKDWDFDVPPTDIDMKTFHYDCPCVVVHYHHPPRDPDDDDDAPDVRID

pLDDT: mean 86.17, std 13.8, range [44.0, 97.38]

Radius of gyration: 22.77 Å; chains: 1; bounding box: 59×19×74 Å

Secondary structure (DSSP, 8-state):
----------------------EEEEEEEEEEEEETTEEEEEEEESS---EEEEEETTTTEEEEEESSEE-TTGGGS---BTTBS-------BTTB-

Sequence (97 aa):
MRWLVIVWLFALPVRAEELSALAHLDAGTSHVQAVSGGVDLLLTLSQPVPWRVRVLDHPARLVMDFREVDWQGIDAMPLAKGAVTALRAGVFRPGWS